Protein AF-A0A6B3FM96-F1 (afdb_monomer)

pLDDT: mean 92.67, std 7.17, range [57.47, 98.38]

Mean predicted aligned error: 3.7 Å

Solvent-accessible surface area (backbone atoms only — not comparable to full-atom values): 2975 Å² total; per-residue (Å²): 112,41,74,73,72,25,58,90,51,56,72,68,61,24,50,52,39,44,51,56,55,44,63,74,42,70,79,34,66,50,49,55,39,50,53,50,19,59,76,69,74,49,84,65,78,74,75,75,133

Secondary structure (DSSP, 8-state):
-HHHHHTTS-HHHHHHHHHHHHHHHTTSHHHHHHHHHHHTTS-------

Structure (mmCIF, N/CA/C/O backbone):
data_AF-A0A6B3FM96-F1
#
_entry.id   AF-A0A6B3FM96-F1
#
loop_
_atom_site.group_PDB
_atom_site.id
_atom_site.type_symbol
_atom_site.label_atom_id
_atom_site.label_alt_id
_atom_site.label_comp_id
_atom_site.label_asym_id
_atom_site.label_entity_id
_atom_site.label_seq_id
_atom_site.pdbx_PDB_ins_code
_atom_site.Cartn_x
_atom_site.Cartn_y
_atom_site.Cartn_z
_atom_site.occupancy
_atom_site.B_iso_or_equiv
_atom_site.auth_seq_id
_atom_site.auth_comp_id
_atom_site.auth_asym_id
_atom_site.auth_atom_id
_atom_site.pdbx_PDB_model_num
ATOM 1 N N . LYS A 1 1 ? -10.165 2.232 1.521 1.00 79.00 1 LYS A N 1
ATOM 2 C CA . LYS A 1 1 ? -11.155 1.890 2.582 1.00 79.00 1 LYS A CA 1
ATOM 3 C C . LYS A 1 1 ? -10.553 1.938 3.988 1.00 79.0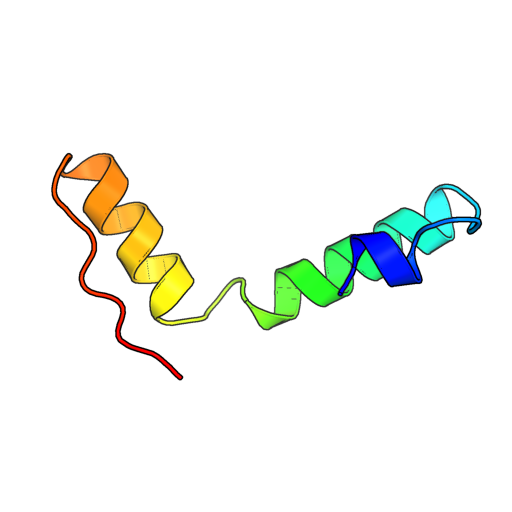0 1 LYS A C 1
ATOM 5 O O . LYS A 1 1 ? -11.235 2.463 4.855 1.00 79.00 1 LYS A O 1
ATOM 10 N N . ALA A 1 2 ? -9.311 1.475 4.192 1.00 85.38 2 ALA A N 1
ATOM 11 C CA . ALA A 1 2 ? -8.635 1.435 5.497 1.00 85.38 2 ALA A CA 1
ATOM 12 C C . ALA A 1 2 ? -8.782 2.717 6.334 1.00 85.38 2 ALA A C 1
ATOM 14 O O . ALA A 1 2 ? -9.345 2.653 7.413 1.00 85.38 2 ALA A O 1
ATOM 15 N N . LEU A 1 3 ? -8.424 3.888 5.791 1.00 85.12 3 LEU A N 1
ATOM 16 C CA . LEU A 1 3 ? -8.501 5.165 6.522 1.00 85.12 3 LEU A CA 1
ATOM 17 C C . LEU A 1 3 ? -9.893 5.487 7.086 1.00 85.12 3 LEU A C 1
ATOM 19 O O . LEU A 1 3 ? -10.011 6.000 8.189 1.00 85.12 3 LEU A O 1
ATOM 23 N N . ARG A 1 4 ? -10.958 5.164 6.343 1.00 89.12 4 ARG A N 1
ATOM 24 C CA . ARG A 1 4 ? -12.336 5.394 6.802 1.00 89.12 4 ARG A CA 1
ATOM 25 C C . ARG A 1 4 ? -12.763 4.378 7.864 1.00 89.12 4 ARG A C 1
ATOM 27 O O . ARG A 1 4 ? -13.555 4.719 8.726 1.00 89.12 4 ARG A O 1
ATOM 34 N N . LEU A 1 5 ? -12.276 3.142 7.771 1.00 88.75 5 LEU A N 1
ATOM 35 C CA . LEU A 1 5 ? -12.607 2.068 8.713 1.00 88.75 5 LEU A CA 1
ATOM 36 C C . LEU A 1 5 ? -11.787 2.155 10.007 1.00 88.75 5 LEU A C 1
ATOM 38 O O . LEU A 1 5 ? -12.288 1.778 11.056 1.00 88.75 5 LEU A O 1
ATOM 42 N N . GLY A 1 6 ? -10.554 2.656 9.930 1.00 86.31 6 GLY A N 1
ATOM 43 C CA . GLY A 1 6 ? -9.674 2.852 11.081 1.00 86.31 6 GLY A CA 1
ATOM 44 C C . GLY A 1 6 ? -9.952 4.139 11.860 1.00 86.31 6 GLY A C 1
ATOM 45 O O . GLY A 1 6 ? -9.543 4.261 13.012 1.00 86.31 6 GLY A O 1
ATOM 46 N N . GLN A 1 7 ? -10.651 5.110 11.266 1.00 91.75 7 GLN A N 1
ATOM 47 C CA . GLN A 1 7 ? -10.960 6.370 11.935 1.00 91.75 7 GLN A CA 1
ATOM 48 C C . GLN A 1 7 ? -11.840 6.136 13.174 1.00 91.75 7 GLN A C 1
ATOM 50 O O . GLN A 1 7 ? -12.924 5.569 13.077 1.00 91.75 7 GLN A O 1
ATOM 55 N N . GLY A 1 8 ? -11.393 6.633 14.329 1.00 91.44 8 GLY A N 1
ATOM 56 C CA . GLY A 1 8 ? -12.117 6.501 15.598 1.00 91.44 8 GLY A CA 1
ATOM 57 C C . GLY A 1 8 ? -11.880 5.177 16.331 1.00 91.44 8 GLY A C 1
ATOM 58 O O . GLY A 1 8 ? -12.415 5.005 17.424 1.00 91.44 8 GLY A O 1
ATOM 59 N N . LEU A 1 9 ? -11.071 4.274 15.768 1.00 94.69 9 LEU A N 1
ATOM 60 C CA . LEU A 1 9 ? -10.559 3.112 16.488 1.00 94.69 9 LEU A CA 1
ATOM 61 C C . LEU A 1 9 ? -9.383 3.507 17.385 1.00 94.69 9 LEU A C 1
ATOM 63 O O . LEU A 1 9 ? -8.717 4.524 17.163 1.00 94.69 9 LEU A O 1
ATOM 67 N N . ASP A 1 10 ? -9.102 2.677 18.387 1.00 96.25 10 ASP A N 1
ATOM 68 C CA . ASP A 1 10 ? -7.821 2.753 19.077 1.00 96.25 10 ASP A CA 1
ATOM 69 C C . ASP A 1 10 ? -6.667 2.406 18.122 1.00 96.25 10 ASP A C 1
ATOM 71 O O . ASP A 1 10 ? -6.852 1.795 17.066 1.00 96.25 10 ASP A O 1
ATOM 75 N N . LEU A 1 11 ? -5.451 2.797 18.508 1.00 94.44 11 LEU A N 1
ATOM 76 C CA . LEU A 1 11 ? -4.266 2.647 17.667 1.00 94.44 11 LEU A CA 1
ATOM 77 C C . LEU A 1 11 ? -4.033 1.199 17.213 1.00 94.44 11 LEU A C 1
ATOM 79 O O . LEU A 1 11 ? -3.671 0.979 16.061 1.00 94.44 11 LEU A O 1
ATOM 83 N N . ARG A 1 12 ? -4.230 0.208 18.090 1.00 96.81 12 ARG A N 1
ATOM 84 C CA . ARG A 1 12 ? -3.981 -1.195 17.739 1.00 96.81 12 ARG A CA 1
ATOM 85 C C . ARG A 1 12 ? -4.990 -1.662 16.700 1.00 96.81 12 ARG A C 1
ATOM 87 O O . ARG A 1 12 ? -4.587 -2.215 15.681 1.00 96.81 12 ARG A O 1
ATOM 94 N N . ALA A 1 13 ? -6.270 -1.406 16.939 1.00 96.06 13 ALA A N 1
ATOM 95 C CA . ALA A 1 13 ? -7.323 -1.778 16.005 1.00 96.06 13 ALA A CA 1
ATOM 96 C C . ALA A 1 13 ? -7.169 -1.055 14.651 1.00 96.06 13 ALA A C 1
ATOM 98 O O . ALA A 1 13 ? -7.357 -1.661 13.597 1.00 96.06 13 ALA A O 1
ATOM 99 N N . GLY A 1 14 ? -6.740 0.212 14.655 1.00 96.38 14 GLY A N 1
ATOM 100 C CA . GLY A 1 14 ? -6.394 0.947 13.436 1.00 96.38 14 GLY A CA 1
ATOM 101 C C . GLY A 1 14 ? -5.269 0.284 12.630 1.00 96.38 14 GLY A C 1
ATOM 102 O O . GLY A 1 14 ? -5.409 0.103 11.421 1.00 96.38 14 GLY A O 1
ATOM 103 N N . LEU A 1 15 ? -4.194 -0.151 13.296 1.00 97.12 15 LEU A N 1
ATOM 104 C CA . LEU A 1 15 ? -3.070 -0.838 12.646 1.00 97.12 15 LEU A CA 1
ATOM 105 C C . LEU A 1 15 ? -3.474 -2.188 12.036 1.00 97.12 15 LEU A C 1
ATOM 107 O O . LEU A 1 15 ? -2.991 -2.542 10.963 1.00 97.12 15 LEU A O 1
ATOM 111 N N . GLU A 1 16 ? -4.380 -2.932 12.673 1.00 96.88 16 GLU A N 1
ATOM 112 C CA . GLU A 1 16 ? -4.898 -4.191 12.119 1.00 96.88 16 GLU A CA 1
ATOM 113 C C . GLU A 1 16 ? -5.708 -3.961 10.834 1.00 96.88 16 GLU A C 1
ATOM 115 O O . GLU A 1 16 ? -5.576 -4.715 9.866 1.00 96.88 16 GLU A O 1
ATOM 120 N N . VAL A 1 17 ? -6.502 -2.885 10.786 1.00 96.12 17 VAL A N 1
ATOM 121 C CA . VAL A 1 17 ? -7.237 -2.481 9.577 1.00 96.12 17 VAL A CA 1
ATOM 122 C C . VAL A 1 17 ? -6.277 -2.120 8.439 1.00 96.12 17 VAL A C 1
ATOM 124 O O . VAL A 1 17 ? -6.524 -2.479 7.283 1.00 96.12 17 VAL A O 1
ATOM 127 N N . GLU A 1 18 ? -5.190 -1.414 8.745 1.00 96.88 18 GLU A N 1
ATOM 128 C CA . GLU A 1 18 ? -4.167 -1.052 7.762 1.00 96.88 18 GLU A CA 1
ATOM 129 C C . GLU A 1 18 ? -3.395 -2.274 7.251 1.00 96.88 18 GLU A C 1
ATOM 131 O O . GLU A 1 18 ? -3.257 -2.429 6.038 1.00 96.88 18 GLU A O 1
ATOM 136 N N . ASP A 1 19 ? -2.957 -3.173 8.136 1.00 96.06 19 ASP A N 1
ATOM 137 C CA . ASP A 1 19 ? -2.249 -4.409 7.773 1.00 96.06 19 ASP A CA 1
ATOM 138 C C . ASP A 1 19 ? -3.116 -5.323 6.893 1.00 96.06 19 ASP A C 1
ATOM 140 O O . ASP A 1 19 ? -2.662 -5.811 5.855 1.00 96.06 19 ASP A O 1
ATOM 144 N N . ALA A 1 20 ? -4.397 -5.491 7.237 1.00 94.94 20 ALA A N 1
ATOM 145 C CA . ALA A 1 20 ? -5.331 -6.265 6.424 1.00 94.94 20 ALA A CA 1
ATOM 146 C C . ALA A 1 20 ? -5.517 -5.661 5.020 1.00 94.94 20 ALA A C 1
ATOM 148 O O . ALA A 1 20 ? -5.483 -6.383 4.020 1.00 94.94 20 ALA A O 1
ATOM 149 N N . ALA A 1 21 ? -5.671 -4.337 4.930 1.00 93.94 21 ALA A N 1
ATOM 150 C CA . ALA A 1 21 ? -5.794 -3.642 3.651 1.00 93.94 21 ALA A CA 1
ATOM 151 C C . ALA A 1 21 ? -4.491 -3.656 2.839 1.00 93.94 21 ALA A C 1
ATOM 153 O O . ALA A 1 21 ? -4.532 -3.684 1.610 1.00 93.94 21 ALA A O 1
ATOM 154 N N . TRP A 1 22 ? -3.335 -3.649 3.500 1.00 93.69 22 TRP A N 1
ATOM 155 C CA . TRP A 1 22 ? -2.048 -3.789 2.832 1.00 93.69 22 TRP A CA 1
ATOM 156 C C . TRP A 1 22 ? -1.898 -5.191 2.235 1.00 93.69 22 TRP A C 1
ATOM 158 O O . TRP A 1 22 ? -1.592 -5.320 1.049 1.00 93.69 22 TRP A O 1
ATOM 168 N N . ARG A 1 23 ? -2.193 -6.247 3.006 1.00 93.75 23 ARG A N 1
ATOM 169 C CA . ARG A 1 23 ? -2.091 -7.640 2.536 1.00 93.75 23 ARG A CA 1
ATOM 170 C C 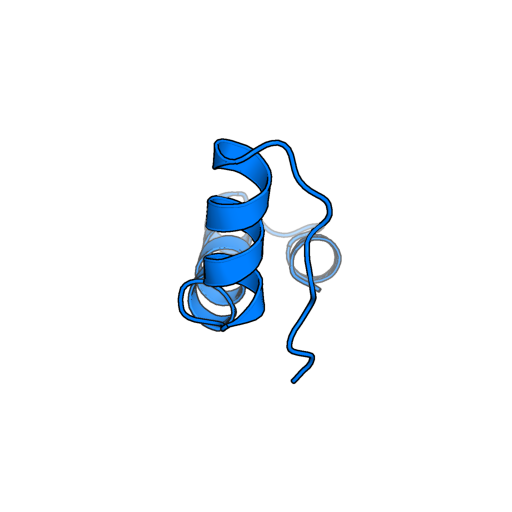. ARG A 1 23 ? -2.960 -7.927 1.316 1.00 93.75 23 ARG A C 1
ATOM 172 O O . ARG A 1 23 ? -2.538 -8.709 0.469 1.00 93.75 23 ARG A O 1
ATOM 179 N N . SER A 1 24 ? -4.125 -7.286 1.188 1.00 91.12 24 SER A N 1
ATOM 180 C CA . SER A 1 24 ? -4.999 -7.495 0.026 1.00 91.12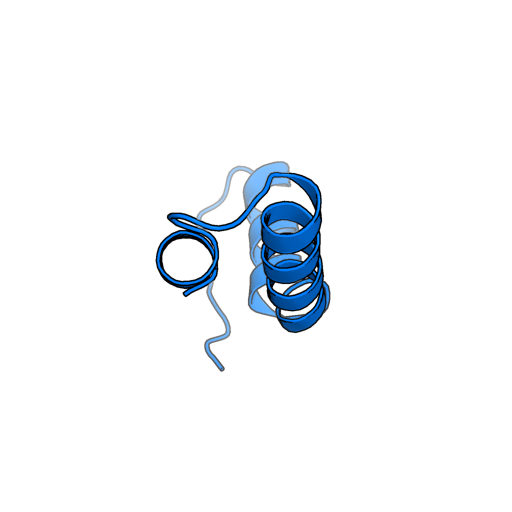 24 SER A CA 1
ATOM 181 C C . SER A 1 24 ? -4.411 -6.972 -1.286 1.00 91.12 24 SER A C 1
ATOM 183 O O . SER A 1 24 ? -4.801 -7.444 -2.344 1.00 91.12 24 SER A O 1
ATOM 185 N N . VAL A 1 25 ? -3.492 -6.001 -1.236 1.00 91.25 25 VAL A N 1
ATOM 186 C CA . VAL A 1 25 ? -2.873 -5.410 -2.439 1.00 91.25 25 VAL A CA 1
ATOM 187 C C . VAL A 1 25 ? -1.389 -5.742 -2.580 1.00 91.25 25 VAL A C 1
ATOM 189 O O . VAL A 1 25 ? -0.824 -5.548 -3.655 1.00 91.25 25 VAL A O 1
ATOM 192 N N . ALA A 1 26 ? -0.746 -6.258 -1.528 1.00 91.44 26 ALA A N 1
ATOM 193 C CA . ALA A 1 26 ? 0.699 -6.473 -1.460 1.00 91.44 26 ALA A CA 1
ATOM 194 C C . ALA A 1 26 ? 1.262 -7.374 -2.572 1.00 91.44 26 ALA A C 1
ATOM 196 O O . ALA A 1 26 ? 2.441 -7.250 -2.899 1.00 91.44 26 ALA A O 1
ATOM 197 N N . PHE A 1 27 ? 0.434 -8.242 -3.156 1.00 90.00 27 PHE A N 1
ATOM 198 C CA . PHE A 1 27 ? 0.813 -9.171 -4.227 1.00 90.00 27 PHE A CA 1
ATOM 199 C C . PHE A 1 27 ? 0.067 -8.923 -5.546 1.00 90.00 27 PHE A C 1
ATOM 201 O O . PHE A 1 27 ? 0.131 -9.752 -6.446 1.00 90.00 27 PHE A O 1
ATOM 208 N N . SER A 1 28 ? -0.641 -7.797 -5.660 1.00 92.31 28 SER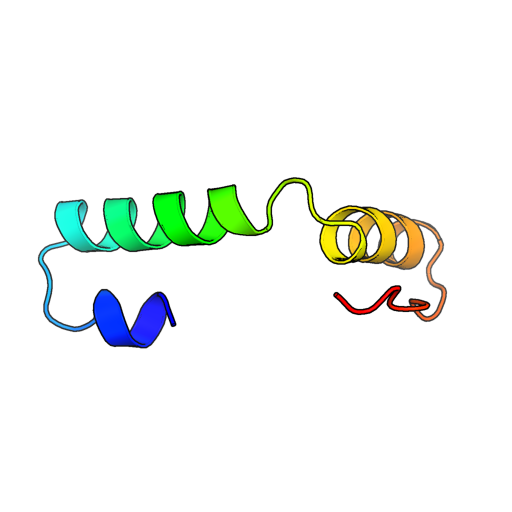 A N 1
ATOM 209 C CA . SER A 1 28 ? -1.349 -7.427 -6.889 1.00 92.31 28 SER A CA 1
ATOM 210 C C . SER A 1 28 ? -0.383 -7.100 -8.033 1.00 92.31 28 SER A C 1
ATOM 212 O O . SER A 1 28 ? 0.751 -6.658 -7.804 1.00 92.31 28 SER A O 1
ATOM 214 N N . GLY A 1 29 ? -0.865 -7.264 -9.269 1.00 93.44 29 GLY A N 1
ATOM 215 C CA . GLY A 1 29 ? -0.154 -6.820 -10.469 1.00 93.44 29 GLY A CA 1
ATOM 216 C C . GLY A 1 29 ? 0.157 -5.323 -10.429 1.00 93.44 29 GLY A C 1
ATOM 217 O O . GLY A 1 29 ? 1.293 -4.933 -10.684 1.00 93.44 29 GLY A O 1
ATOM 218 N N . ASP A 1 30 ? -0.797 -4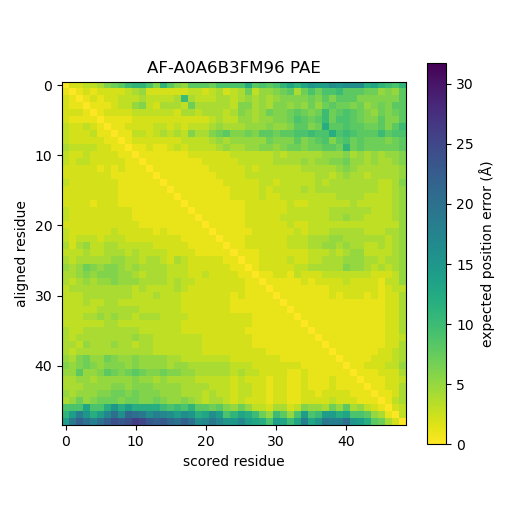.503 -9.981 1.00 95.19 30 ASP A N 1
ATOM 219 C CA . ASP A 1 30 ? -0.616 -3.056 -9.807 1.00 95.19 30 ASP A CA 1
ATOM 220 C C . ASP A 1 30 ? 0.531 -2.731 -8.843 1.00 95.19 30 ASP A C 1
ATOM 222 O O . ASP A 1 30 ? 1.357 -1.858 -9.108 1.00 95.19 30 ASP A O 1
ATOM 226 N N . ARG A 1 31 ? 0.647 -3.460 -7.727 1.00 94.50 31 ARG A N 1
ATOM 227 C CA . ARG A 1 31 ? 1.753 -3.262 -6.781 1.00 94.50 31 ARG A CA 1
ATOM 228 C C . ARG A 1 31 ? 3.095 -3.603 -7.422 1.00 94.50 31 ARG A C 1
ATOM 230 O O . ARG A 1 31 ? 4.064 -2.874 -7.210 1.00 94.50 31 ARG A O 1
ATOM 237 N N . ALA A 1 32 ? 3.180 -4.709 -8.159 1.00 95.69 32 ALA A N 1
ATOM 238 C CA . ALA A 1 32 ? 4.412 -5.104 -8.841 1.00 95.69 32 ALA A CA 1
ATOM 239 C C . ALA A 1 32 ? 4.818 -4.079 -9.916 1.00 95.69 32 ALA A C 1
ATOM 241 O O . ALA A 1 32 ? 5.965 -3.629 -9.932 1.00 95.69 32 ALA A O 1
ATOM 242 N N . GLU A 1 33 ? 3.866 -3.654 -10.743 1.00 96.62 33 GLU A N 1
ATOM 243 C CA . GLU A 1 33 ? 4.076 -2.675 -11.808 1.00 96.62 33 GLU A CA 1
ATOM 244 C C . GLU A 1 33 ? 4.462 -1.298 -11.264 1.00 96.62 33 GLU A C 1
ATOM 246 O O . GLU A 1 33 ? 5.415 -0.684 -11.739 1.00 96.62 33 GLU A O 1
ATOM 251 N N . GLY A 1 34 ? 3.785 -0.823 -10.217 1.00 96.19 34 GLY A N 1
ATOM 252 C CA . GLY A 1 34 ? 4.084 0.476 -9.618 1.00 96.19 34 GLY A CA 1
ATOM 253 C C . GLY A 1 34 ? 5.520 0.558 -9.0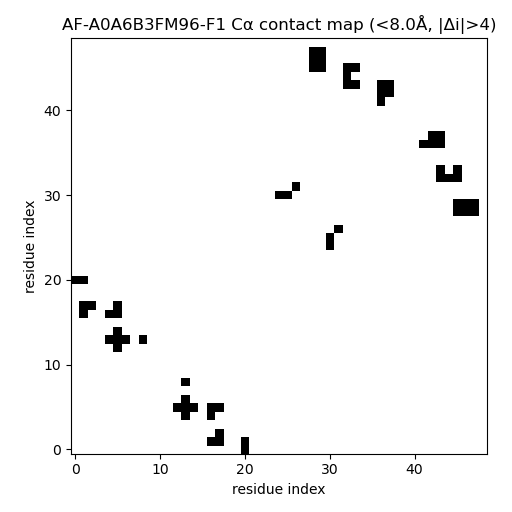99 1.00 96.19 34 GLY A C 1
ATOM 254 O O . GLY A 1 34 ? 6.183 1.581 -9.269 1.00 96.19 34 GLY A O 1
ATOM 255 N N . VAL A 1 35 ? 6.030 -0.537 -8.522 1.00 97.12 35 VAL A N 1
ATOM 256 C CA . VAL A 1 35 ? 7.430 -0.632 -8.079 1.00 97.12 35 VAL A CA 1
ATOM 257 C C . VAL A 1 35 ? 8.388 -0.624 -9.272 1.00 97.12 35 VAL A C 1
ATOM 259 O O . VAL A 1 35 ? 9.380 0.107 -9.246 1.00 97.12 35 VAL A O 1
ATOM 262 N N . ALA A 1 36 ? 8.104 -1.406 -10.316 1.00 97.75 36 ALA A N 1
ATOM 263 C CA . ALA A 1 36 ? 8.946 -1.471 -11.510 1.00 97.75 36 ALA A CA 1
ATOM 264 C C . ALA A 1 36 ? 9.010 -0.114 -12.232 1.00 97.75 36 ALA A C 1
ATOM 266 O O . ALA A 1 36 ? 10.095 0.429 -12.446 1.00 97.75 36 ALA A O 1
ATOM 267 N N . ALA A 1 37 ? 7.854 0.487 -12.515 1.00 98.00 37 ALA A N 1
ATOM 268 C CA . ALA A 1 37 ? 7.746 1.775 -13.188 1.00 98.00 37 ALA A CA 1
ATOM 269 C C . ALA A 1 37 ? 8.441 2.907 -12.417 1.00 98.00 37 ALA A C 1
ATOM 271 O O . ALA A 1 37 ? 9.106 3.749 -13.026 1.00 98.00 37 ALA A O 1
ATOM 272 N N . PHE A 1 38 ? 8.335 2.907 -11.081 1.00 97.81 38 PHE A N 1
ATOM 273 C CA . PHE A 1 38 ? 9.029 3.871 -10.228 1.00 97.81 38 PHE A CA 1
ATOM 274 C C . PHE A 1 38 ? 10.553 3.740 -10.339 1.00 97.81 38 PHE A C 1
ATOM 276 O O . PHE A 1 38 ? 11.239 4.738 -10.572 1.00 97.81 38 PHE A O 1
ATOM 283 N N . ASN A 1 39 ? 11.082 2.517 -10.229 1.00 98.38 39 ASN A N 1
ATOM 284 C CA . ASN A 1 39 ? 12.521 2.257 -10.340 1.00 98.38 39 ASN A CA 1
ATOM 285 C C . ASN A 1 39 ? 13.069 2.635 -11.724 1.00 98.38 39 ASN A C 1
ATOM 287 O O . ASN A 1 39 ? 14.165 3.184 -11.835 1.00 98.38 39 ASN A O 1
ATOM 291 N N . GLU A 1 40 ? 12.288 2.387 -12.773 1.00 98.31 40 GLU A N 1
ATOM 292 C CA . GLU A 1 40 ? 12.644 2.674 -14.164 1.00 98.31 40 GLU A CA 1
ATOM 293 C C . GLU A 1 40 ? 12.351 4.125 -14.589 1.00 98.31 40 GLU A C 1
ATOM 295 O O . GLU A 1 40 ? 12.683 4.519 -15.706 1.00 98.31 40 GLU A O 1
ATOM 300 N N . LYS A 1 41 ? 11.754 4.948 -13.711 1.00 97.62 41 LYS A N 1
ATOM 301 C CA . LYS A 1 41 ? 11.336 6.340 -13.984 1.00 97.62 41 LYS A CA 1
ATOM 302 C C . LYS A 1 41 ? 10.444 6.485 -15.222 1.00 97.62 41 LYS A C 1
ATOM 304 O O . LYS A 1 41 ? 10.473 7.510 -15.908 1.00 97.62 41 LYS A O 1
ATOM 309 N N . ARG A 1 42 ? 9.637 5.467 -15.501 1.00 98.19 42 ARG A N 1
ATOM 310 C CA . ARG A 1 42 ? 8.662 5.466 -16.594 1.00 98.19 42 ARG A CA 1
ATOM 311 C C . ARG A 1 42 ? 7.254 5.669 -16.051 1.00 98.19 42 ARG A C 1
ATOM 313 O O . ARG A 1 42 ? 7.010 5.606 -14.847 1.00 98.19 42 ARG A O 1
ATOM 320 N N . ARG A 1 43 ? 6.310 5.925 -16.955 1.00 97.31 43 ARG A N 1
ATOM 321 C CA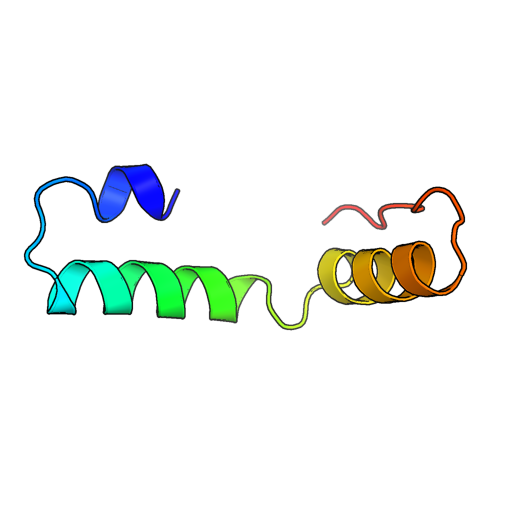 . ARG A 1 43 ? 4.892 5.878 -16.592 1.00 97.31 43 ARG A CA 1
ATOM 322 C C . ARG A 1 43 ? 4.486 4.411 -16.377 1.00 97.31 43 ARG A C 1
ATOM 324 O O . ARG A 1 43 ? 4.908 3.573 -17.177 1.00 97.31 43 ARG A O 1
ATOM 331 N N . PRO A 1 44 ? 3.721 4.110 -15.319 1.00 96.06 44 PRO A N 1
ATOM 332 C CA . PRO A 1 44 ? 3.190 2.773 -15.101 1.00 96.06 44 PRO A CA 1
ATOM 333 C C . PRO A 1 44 ? 2.080 2.448 -16.106 1.00 96.06 44 PRO A C 1
ATOM 335 O O . PRO A 1 44 ? 1.308 3.337 -16.478 1.00 96.06 44 PRO A O 1
ATOM 338 N N . ASP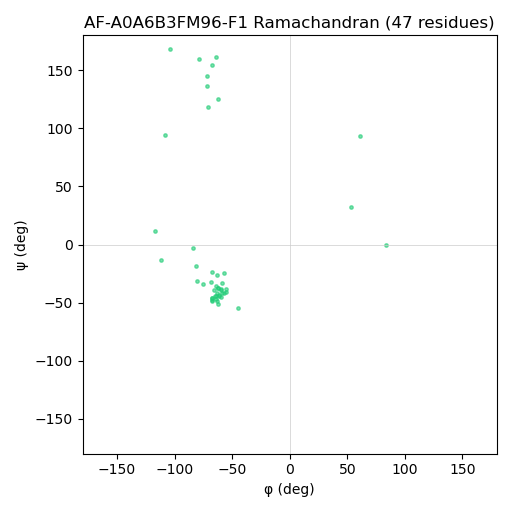 A 1 45 ? 2.010 1.185 -16.513 1.00 96.19 45 ASP A N 1
ATOM 339 C CA . ASP A 1 45 ? 0.924 0.599 -17.298 1.00 96.19 45 ASP A CA 1
ATOM 340 C C . ASP A 1 45 ? 0.114 -0.341 -16.405 1.00 96.19 45 ASP A C 1
ATOM 342 O O . ASP A 1 45 ? 0.496 -1.485 -16.163 1.00 96.19 45 ASP A O 1
ATOM 346 N N . TRP A 1 46 ? -0.961 0.191 -15.828 1.00 94.19 46 TRP A N 1
ATOM 347 C CA . TRP A 1 46 ? -1.718 -0.512 -14.801 1.00 94.19 46 TRP A CA 1
ATOM 348 C C . TRP A 1 46 ? -2.494 -1.688 -15.404 1.00 94.19 46 TRP A C 1
ATOM 350 O O . TRP A 1 46 ? -3.381 -1.444 -16.226 1.00 94.19 46 TRP A O 1
ATOM 360 N N . PRO A 1 47 ? -2.222 -2.941 -14.986 1.00 84.31 47 PRO A N 1
ATOM 361 C CA . PRO A 1 47 ? -2.926 -4.103 -15.515 1.00 84.31 47 PRO A CA 1
ATOM 362 C C . PRO A 1 47 ? -4.425 -4.079 -15.211 1.00 84.31 47 PRO A C 1
ATOM 364 O O . PRO A 1 47 ? -5.180 -4.645 -15.995 1.00 84.31 47 PRO A O 1
ATOM 367 N N . GLY A 1 48 ? -4.845 -3.400 -14.1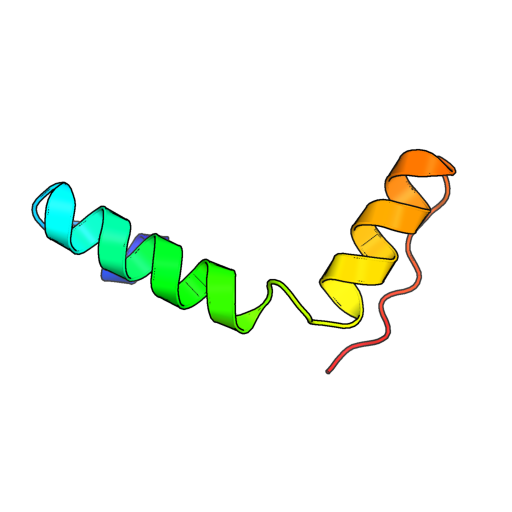36 1.00 73.62 48 GLY A N 1
ATOM 368 C CA . GLY A 1 48 ? -6.251 -3.202 -13.795 1.00 73.62 48 GLY A CA 1
ATOM 369 C C . GLY A 1 48 ? -6.981 -4.521 -13.540 1.00 73.62 48 GLY A C 1
ATOM 370 O O . GLY A 1 48 ? -7.523 -5.124 -14.462 1.00 73.62 48 GLY A O 1
ATOM 371 N N . GLU A 1 49 ? -7.036 -4.940 -12.277 1.00 57.47 49 GLU A N 1
ATOM 372 C CA . GLU A 1 49 ? -8.058 -5.888 -11.803 1.00 57.47 49 GLU A CA 1
ATOM 373 C C . GLU A 1 49 ? -9.277 -5.150 -11.236 1.00 57.47 49 GLU A C 1
ATOM 375 O O . GLU A 1 49 ? -9.090 -4.142 -10.510 1.00 57.47 49 GLU A O 1
#

Nearest PDB structures (foldseek):
  2zqq-assembly1_F  TM=9.008E-01  e=1.951E-03  Homo sapiens
  5jbx-assembly1_C  TM=9.131E-01  e=3.313E-03  Myxococcus xanthus DK 1622
  3myb-assembly1_B  TM=8.922E-01  e=2.035E-02  Mycolicibacterium smegmatis MC2 155
  4fjw-assembly1_D  TM=8.595E-01  e=3.727E-02  Mycobacterium tuberculosis
  2dub-assembly1_E  TM=8.465E-01  e=3.727E-02  Rattus norvegicus

Sequence (49 aa):
KALRLGQGLDLRAGLEVEDAAWRSVAFSGDRAEGVAAFNEKRRPDWPGE

Foldseek 3Di:
DLVVVLPPPPPVVSVVSVVVVCVVPVPPPQNVQVVVCVVVVHDGDGPDD

Radius of gyration: 14.03 Å; Cα contacts (8 Å, |Δi|>4): 33; chains: 1; bounding box: 25×16×36 Å